Protein AF-A0A0F3MA78-F1 (afdb_monomer_lite)

Structure (mmCIF, N/CA/C/O backbone):
data_AF-A0A0F3MA78-F1
#
_entry.id   AF-A0A0F3MA78-F1
#
loop_
_atom_si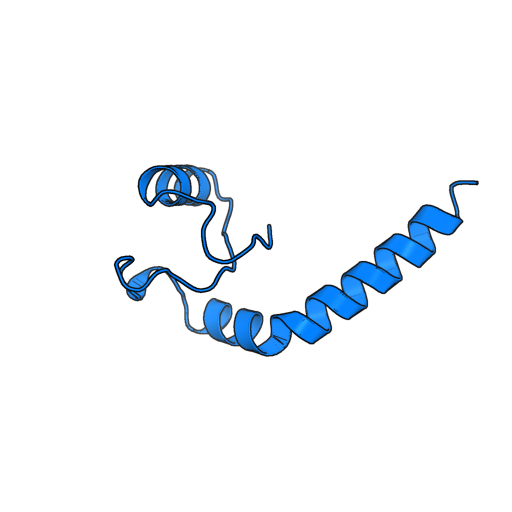te.group_PDB
_atom_site.id
_atom_site.type_symbol
_atom_site.label_atom_id
_atom_site.label_alt_id
_atom_site.label_comp_id
_atom_site.label_asym_id
_atom_site.label_entity_id
_atom_site.label_seq_id
_atom_site.pdbx_PDB_ins_code
_atom_site.Cartn_x
_atom_site.Cartn_y
_atom_site.Cartn_z
_atom_site.occupancy
_atom_site.B_iso_or_equiv
_atom_site.auth_seq_id
_atom_site.auth_comp_id
_atom_site.auth_asym_id
_atom_site.auth_atom_id
_atom_site.pdbx_PDB_model_num
ATOM 1 N N . MET A 1 1 ? -1.416 1.064 -6.546 1.00 53.78 1 MET A N 1
ATOM 2 C CA . MET A 1 1 ? -0.346 2.057 -6.270 1.00 53.78 1 MET A CA 1
ATOM 3 C C . MET A 1 1 ? 0.271 1.712 -4.914 1.00 53.78 1 MET A C 1
ATOM 5 O O . MET A 1 1 ? -0.489 1.373 -4.015 1.00 53.78 1 MET A O 1
ATOM 9 N N . PHE A 1 2 ? 1.599 1.691 -4.770 1.00 53.97 2 PHE A N 1
ATOM 10 C CA . PHE A 1 2 ? 2.258 1.386 -3.489 1.00 53.97 2 PHE A CA 1
ATOM 11 C C . PHE A 1 2 ? 2.495 2.701 -2.742 1.00 53.97 2 PHE A C 1
ATOM 13 O O . PHE A 1 2 ? 3.243 3.544 -3.225 1.00 53.97 2 PHE A O 1
ATOM 20 N N . SER A 1 3 ? 1.815 2.898 -1.612 1.00 56.81 3 SER A N 1
ATOM 21 C CA . SER A 1 3 ? 1.927 4.106 -0.783 1.00 56.81 3 SER A CA 1
ATOM 22 C C . SER A 1 3 ? 2.471 3.753 0.603 1.00 56.81 3 SER A C 1
ATOM 24 O O . SER A 1 3 ? 2.349 2.609 1.060 1.00 56.81 3 SER A O 1
ATOM 26 N N . ASP A 1 4 ? 3.092 4.725 1.268 1.00 57.81 4 ASP A N 1
ATOM 27 C CA . ASP A 1 4 ? 3.580 4.583 2.639 1.00 57.81 4 ASP A CA 1
ATOM 28 C C . ASP A 1 4 ? 2.443 4.484 3.666 1.00 57.81 4 ASP A C 1
ATOM 30 O O . ASP A 1 4 ? 1.333 4.981 3.453 1.00 57.81 4 ASP A O 1
ATOM 34 N N . LYS A 1 5 ? 2.757 3.819 4.785 1.00 53.88 5 LYS A N 1
ATOM 35 C CA . LYS A 1 5 ? 1.886 3.178 5.800 1.00 53.88 5 LYS A CA 1
ATOM 36 C C . LYS A 1 5 ? 0.788 4.045 6.461 1.00 53.88 5 LYS A C 1
ATOM 38 O O . LYS A 1 5 ? 0.086 3.550 7.338 1.00 53.88 5 LYS A O 1
ATOM 43 N N . ALA A 1 6 ? 0.610 5.312 6.094 1.00 54.62 6 ALA A N 1
ATOM 44 C CA . ALA A 1 6 ? -0.209 6.241 6.879 1.00 54.62 6 ALA A CA 1
ATOM 45 C C . ALA A 1 6 ? -1.097 7.222 6.095 1.00 54.62 6 ALA A C 1
ATOM 47 O O . ALA A 1 6 ? -1.867 7.942 6.724 1.00 54.62 6 ALA A O 1
ATOM 48 N N . TYR A 1 7 ? -1.039 7.272 4.762 1.00 57.31 7 TYR A N 1
ATOM 49 C CA . TYR A 1 7 ? -1.554 8.446 4.037 1.00 57.31 7 TYR A CA 1
ATOM 50 C C . TYR A 1 7 ? -2.999 8.371 3.532 1.00 57.31 7 TYR A C 1
ATOM 52 O O . TYR A 1 7 ? -3.488 9.338 2.957 1.00 57.31 7 TYR A O 1
ATOM 60 N N . ILE A 1 8 ? -3.702 7.255 3.729 1.00 69.69 8 ILE A N 1
ATOM 61 C CA . ILE A 1 8 ? -5.013 7.038 3.105 1.00 69.69 8 ILE A CA 1
ATOM 62 C C . ILE A 1 8 ? -6.047 6.789 4.200 1.00 69.69 8 ILE A C 1
ATOM 64 O O . ILE A 1 8 ? -5.906 5.864 5.002 1.00 69.69 8 ILE A O 1
ATOM 68 N N . SER A 1 9 ? -7.075 7.641 4.257 1.00 74.81 9 SER A N 1
ATOM 69 C CA . SER A 1 9 ? -8.210 7.450 5.159 1.00 74.81 9 SER A CA 1
ATOM 70 C C . SER A 1 9 ? -9.013 6.212 4.745 1.00 74.81 9 SER A C 1
ATOM 72 O O . SER A 1 9 ? -9.001 5.794 3.586 1.00 74.81 9 SER A O 1
ATOM 74 N N . LYS A 1 10 ? -9.750 5.619 5.690 1.00 73.38 10 LYS A N 1
ATOM 75 C CA . LYS A 1 10 ? -10.613 4.461 5.414 1.00 73.38 10 LYS A CA 1
ATOM 76 C C . LYS A 1 10 ? -11.626 4.751 4.298 1.00 73.38 10 LYS A C 1
ATOM 78 O O . LYS A 1 10 ? -11.876 3.893 3.459 1.00 73.38 10 LYS A O 1
ATOM 83 N N . GLU A 1 11 ? -12.182 5.957 4.281 1.00 79.00 11 GLU A N 1
ATOM 84 C CA . GLU A 1 11 ? -13.134 6.403 3.262 1.00 79.00 11 GLU A CA 1
ATOM 85 C C . GLU A 1 11 ? -12.495 6.475 1.872 1.00 79.00 11 GLU A C 1
ATOM 87 O O . GLU A 1 11 ? -13.023 5.898 0.922 1.00 79.00 11 GLU A O 1
ATOM 92 N N . LEU A 1 12 ? -11.308 7.080 1.771 1.00 77.75 12 LEU A N 1
ATOM 93 C CA . LEU A 1 12 ? -10.571 7.174 0.513 1.00 77.75 12 LEU A CA 1
ATOM 94 C C . LEU A 1 12 ? -10.164 5.788 -0.006 1.00 77.75 12 LEU A C 1
ATOM 96 O O . LEU A 1 12 ? -10.225 5.530 -1.206 1.00 77.75 12 LEU A O 1
ATOM 100 N N . PHE A 1 13 ? -9.810 4.862 0.891 1.00 76.50 13 PHE A N 1
ATOM 101 C C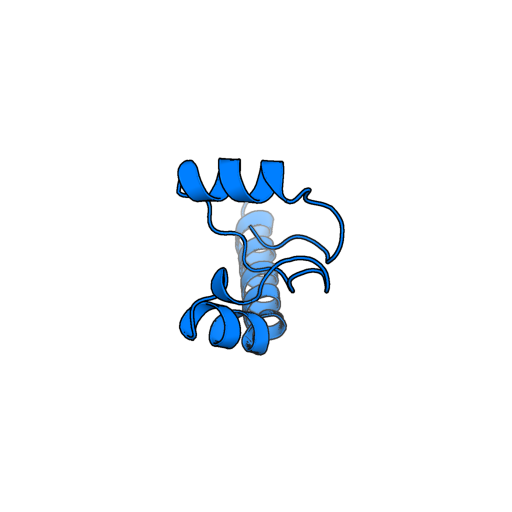A . PHE A 1 13 ? -9.552 3.471 0.520 1.00 76.50 13 PHE A CA 1
ATOM 102 C C . PHE A 1 13 ? -10.793 2.808 -0.094 1.00 76.50 13 PHE A C 1
ATOM 104 O O . PHE A 1 13 ? -10.684 2.164 -1.135 1.00 76.50 13 PHE A O 1
ATOM 111 N N . HIS A 1 14 ? -11.971 2.977 0.517 1.00 76.44 14 HIS A N 1
ATOM 112 C CA . HIS A 1 14 ? -13.214 2.424 -0.024 1.00 76.44 14 HIS A CA 1
ATOM 113 C C . HIS A 1 14 ? -13.570 3.031 -1.384 1.00 76.44 14 HIS A C 1
ATOM 115 O O . HIS A 1 14 ? -13.938 2.288 -2.287 1.00 76.44 14 HIS A O 1
ATOM 121 N N . GLN A 1 15 ? -13.413 4.345 -1.561 1.00 82.50 15 GLN A N 1
ATOM 122 C CA . GLN A 1 15 ? -13.643 5.003 -2.850 1.00 82.50 15 GLN A CA 1
ATOM 123 C C . GLN A 1 15 ? -12.709 4.463 -3.940 1.00 82.50 15 GLN A C 1
ATOM 125 O O . GLN A 1 15 ? -13.160 4.121 -5.031 1.00 82.50 15 GLN A O 1
ATOM 130 N N . LEU A 1 16 ? -11.416 4.325 -3.639 1.00 78.50 16 LEU A N 1
ATOM 131 C CA . LEU A 1 16 ? -10.439 3.774 -4.579 1.00 78.50 16 LEU A CA 1
ATOM 132 C C . LEU A 1 16 ? -10.748 2.312 -4.918 1.00 78.50 16 LEU A C 1
ATOM 134 O O . LEU A 1 16 ? -10.732 1.949 -6.092 1.00 78.50 16 LEU A O 1
ATOM 138 N N . LEU A 1 17 ? -11.113 1.501 -3.923 1.00 76.06 17 LEU A N 1
ATOM 139 C CA . LEU A 1 17 ? -11.497 0.108 -4.136 1.00 76.06 17 LEU A CA 1
ATOM 140 C C . LEU A 1 17 ? -12.739 -0.018 -5.031 1.00 76.06 17 LEU A C 1
ATOM 142 O O . LEU A 1 17 ? -12.732 -0.828 -5.956 1.00 76.06 17 LEU A O 1
ATOM 146 N N . THR A 1 18 ? -13.770 0.800 -4.797 1.00 79.12 18 THR A N 1
ATOM 147 C CA . THR A 1 18 ? -14.980 0.860 -5.638 1.00 79.12 18 THR A CA 1
ATOM 148 C C . THR A 1 18 ? -14.653 1.282 -7.069 1.00 79.12 18 THR A C 1
ATOM 150 O O . THR A 1 18 ? -15.224 0.751 -8.015 1.00 79.12 18 THR A O 1
ATOM 153 N N . ASN A 1 19 ? -13.668 2.165 -7.241 1.00 81.75 19 ASN A N 1
ATOM 154 C CA . ASN A 1 19 ? -13.175 2.599 -8.549 1.00 81.75 19 ASN A CA 1
ATOM 155 C C . ASN A 1 19 ? -12.218 1.583 -9.212 1.00 81.75 19 ASN A C 1
ATOM 157 O O . ASN A 1 19 ? -11.572 1.905 -10.208 1.00 81.75 19 ASN A O 1
ATOM 161 N N . GLY A 1 20 ? -12.078 0.370 -8.663 1.00 73.12 20 GLY A N 1
ATOM 162 C CA . GLY A 1 20 ? -11.203 -0.685 -9.190 1.00 73.12 20 GLY A CA 1
ATOM 163 C C . GLY A 1 20 ? -9.713 -0.497 -8.877 1.00 73.12 20 GLY A C 1
ATOM 164 O O . GLY A 1 20 ? -8.882 -1.310 -9.284 1.00 73.12 20 GLY A O 1
ATOM 165 N N . LEU A 1 21 ? -9.348 0.543 -8.124 1.00 73.56 21 LEU A N 1
ATOM 166 C CA . LEU A 1 21 ? -7.977 0.833 -7.717 1.00 73.56 21 LEU A CA 1
ATOM 167 C C . LEU A 1 21 ? -7.657 0.124 -6.398 1.00 73.56 21 LEU A C 1
ATOM 169 O O . LEU A 1 21 ? -7.915 0.630 -5.306 1.00 73.56 21 LEU A O 1
ATOM 173 N N . ARG A 1 22 ? -7.028 -1.052 -6.496 1.00 70.12 22 ARG A N 1
ATOM 174 C CA . ARG A 1 22 ? -6.517 -1.773 -5.323 1.00 70.12 22 ARG A CA 1
ATOM 175 C C . ARG A 1 22 ? -5.210 -1.170 -4.806 1.00 70.12 22 ARG A C 1
ATOM 177 O O . ARG A 1 22 ? -4.239 -0.947 -5.541 1.00 70.12 22 ARG A O 1
ATOM 184 N N . LEU A 1 23 ? -5.194 -0.921 -3.502 1.00 70.44 23 LEU A N 1
ATOM 185 C CA . LEU A 1 23 ? -4.043 -0.439 -2.749 1.00 70.44 23 LEU A CA 1
ATOM 186 C C . LEU A 1 23 ? -3.382 -1.609 -2.024 1.00 70.44 23 LEU A C 1
ATOM 188 O O . LEU A 1 23 ? -3.983 -2.230 -1.155 1.00 70.44 23 LEU A O 1
ATOM 192 N N . PHE A 1 24 ? -2.121 -1.870 -2.361 1.00 64.88 24 PHE A N 1
ATOM 193 C CA . PHE A 1 24 ? -1.296 -2.885 -1.710 1.00 64.88 24 PHE A CA 1
ATOM 194 C C . PHE A 1 24 ? -0.428 -2.204 -0.653 1.00 64.88 24 PHE A C 1
ATOM 196 O O . PHE A 1 24 ? 0.737 -1.875 -0.885 1.00 64.88 24 PHE A O 1
ATOM 203 N N . THR A 1 25 ? -1.022 -1.922 0.503 1.00 65.38 25 THR A N 1
ATOM 204 C CA . THR A 1 25 ? -0.349 -1.277 1.638 1.00 65.38 25 THR A CA 1
ATOM 205 C C . THR A 1 25 ? -0.594 -2.071 2.912 1.00 65.38 25 THR A C 1
ATOM 207 O O . THR A 1 25 ? -1.650 -2.682 3.056 1.00 65.38 25 THR A O 1
ATOM 210 N N . ASN A 1 26 ? 0.341 -2.028 3.867 1.00 60.19 26 ASN A N 1
ATOM 211 C CA . ASN A 1 26 ? 0.068 -2.567 5.199 1.00 60.19 26 ASN A CA 1
ATOM 212 C C . ASN A 1 26 ? -1.131 -1.820 5.798 1.00 60.19 26 ASN A C 1
ATOM 214 O O . ASN A 1 26 ? -1.091 -0.595 5.920 1.00 60.19 26 ASN A O 1
ATOM 218 N N . LEU A 1 27 ? -2.186 -2.556 6.155 1.00 63.56 27 LEU A N 1
ATOM 219 C CA . LEU A 1 27 ? -3.364 -1.999 6.820 1.00 63.56 27 LEU A CA 1
ATOM 220 C C . LEU A 1 27 ? -2.948 -1.338 8.144 1.00 63.56 27 LEU A C 1
ATOM 222 O O . LEU A 1 27 ? -2.114 -1.875 8.884 1.00 63.56 27 LEU A O 1
ATOM 226 N N . ARG A 1 28 ? -3.536 -0.177 8.469 1.00 63.66 28 ARG A N 1
ATOM 227 C CA . ARG A 1 28 ? -3.455 0.349 9.841 1.00 63.66 28 ARG A CA 1
ATOM 228 C C . ARG A 1 28 ? -4.206 -0.600 10.781 1.00 63.66 28 ARG A C 1
ATOM 230 O O . ARG A 1 28 ? -5.123 -1.305 10.369 1.00 63.66 28 ARG A O 1
ATOM 237 N N . LYS A 1 29 ? -3.816 -0.609 12.058 1.00 60.72 29 LYS A N 1
ATOM 238 C CA . LYS A 1 29 ? -4.338 -1.527 13.089 1.00 60.72 29 LYS A CA 1
ATOM 239 C C . LYS A 1 29 ? -5.860 -1.402 13.311 1.00 60.72 29 LYS A C 1
ATOM 241 O O . LYS A 1 29 ? -6.476 -2.334 13.811 1.00 60.72 29 LYS A O 1
ATOM 246 N N . ASP A 1 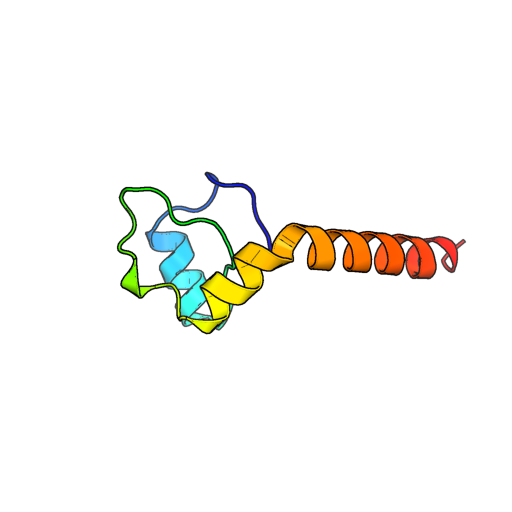30 ? -6.452 -0.271 12.933 1.00 63.84 30 ASP A N 1
ATOM 247 C CA . ASP A 1 30 ? -7.882 0.062 12.990 1.00 63.84 30 ASP A CA 1
ATOM 248 C C . ASP A 1 30 ? -8.658 -0.270 11.696 1.00 63.84 30 ASP A C 1
ATOM 250 O O . ASP A 1 30 ? -9.889 -0.187 11.663 1.00 63.84 30 ASP A O 1
ATOM 254 N N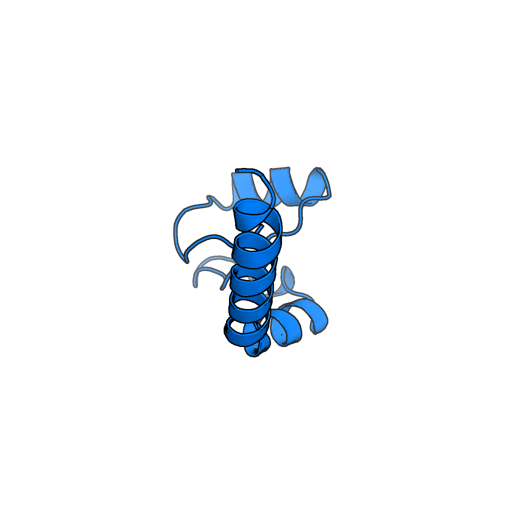 . MET A 1 31 ? -7.970 -0.692 10.629 1.00 63.94 31 MET A N 1
ATOM 255 C CA . MET A 1 31 ? -8.592 -1.172 9.396 1.00 63.94 31 MET A CA 1
ATOM 256 C C . MET A 1 31 ? -8.752 -2.692 9.451 1.00 63.94 31 MET A C 1
ATOM 258 O O . MET A 1 31 ? -7.795 -3.432 9.669 1.00 63.94 31 MET A O 1
ATOM 262 N N . LYS A 1 32 ? -9.981 -3.177 9.257 1.00 56.72 32 LYS A N 1
ATOM 263 C CA . LYS A 1 32 ? -10.272 -4.604 9.398 1.00 56.72 32 LYS A CA 1
ATOM 264 C C . LYS A 1 32 ? -9.586 -5.425 8.289 1.00 56.72 32 LYS A C 1
ATOM 266 O O . LYS A 1 32 ? -9.640 -5.081 7.111 1.00 56.72 32 LYS A O 1
ATOM 271 N N . THR A 1 33 ? -8.962 -6.530 8.696 1.00 55.53 33 THR A N 1
ATOM 272 C CA . THR A 1 33 ? -8.048 -7.387 7.914 1.00 55.53 33 THR A CA 1
ATOM 273 C C . THR A 1 33 ? -8.675 -8.045 6.683 1.00 55.53 33 THR A C 1
ATOM 275 O O . THR A 1 33 ? -7.960 -8.419 5.763 1.00 55.53 33 THR A O 1
ATOM 278 N N . TYR A 1 34 ? -10.005 -8.139 6.619 1.00 52.09 34 TYR A N 1
ATOM 279 C CA . TYR A 1 34 ? -10.743 -8.760 5.511 1.00 52.09 34 TYR A CA 1
ATOM 280 C C . TYR A 1 34 ? -10.665 -8.005 4.172 1.00 52.09 34 TYR A C 1
ATOM 282 O O . TYR A 1 34 ? -11.271 -8.431 3.196 1.00 52.09 34 TYR A O 1
ATOM 290 N N . LEU A 1 35 ? -9.972 -6.865 4.125 1.00 56.16 35 LEU A N 1
ATOM 291 C CA . LEU A 1 35 ? -9.740 -6.104 2.896 1.00 56.16 35 LEU A CA 1
ATOM 292 C C . LEU A 1 35 ? -8.513 -6.589 2.107 1.00 56.16 35 LEU A C 1
ATOM 294 O O . LEU A 1 35 ? -8.333 -6.142 0.978 1.00 56.16 35 LEU A O 1
ATOM 298 N N . LEU A 1 36 ? -7.681 -7.464 2.686 1.00 60.91 36 LEU A N 1
ATOM 299 C CA . LEU A 1 36 ? -6.550 -8.088 1.998 1.00 60.91 36 LEU A CA 1
ATOM 300 C C . LEU A 1 36 ? -6.889 -9.546 1.693 1.00 60.91 36 LEU A C 1
ATOM 302 O O . LEU A 1 36 ? -7.052 -10.355 2.608 1.00 60.91 36 LEU A O 1
ATOM 306 N N . ASP A 1 37 ? -6.964 -9.881 0.408 1.00 65.50 37 ASP A N 1
ATOM 307 C CA . ASP A 1 37 ? -7.002 -11.276 -0.019 1.00 65.50 37 ASP A CA 1
ATOM 308 C C . ASP A 1 37 ? -5.655 -11.962 0.295 1.00 65.50 37 ASP A C 1
ATOM 310 O O . ASP A 1 37 ? -4.614 -11.315 0.455 1.00 65.50 37 ASP A O 1
ATOM 314 N N . MET A 1 38 ? -5.633 -13.296 0.365 1.00 63.97 38 MET A N 1
ATOM 315 C CA . MET A 1 38 ? -4.396 -14.058 0.593 1.00 63.97 38 MET A CA 1
ATOM 316 C C . MET A 1 38 ? -3.314 -13.739 -0.453 1.00 63.97 38 MET A C 1
ATOM 318 O O . MET A 1 38 ? -2.118 -13.745 -0.140 1.00 63.97 38 MET A O 1
ATOM 322 N N . GLN A 1 39 ? -3.726 -13.417 -1.683 1.00 66.75 39 GLN A N 1
ATOM 323 C CA . GLN A 1 39 ? -2.832 -12.967 -2.749 1.00 66.75 39 GLN A CA 1
ATOM 324 C C . GLN A 1 39 ? -2.197 -11.604 -2.441 1.00 66.75 39 GLN A C 1
ATOM 326 O O . GLN A 1 39 ? -1.001 -11.414 -2.674 1.00 66.75 39 GLN A O 1
ATOM 331 N N . ASP A 1 40 ? -2.957 -10.677 -1.858 1.00 70.00 40 ASP A N 1
ATOM 332 C CA . ASP A 1 40 ? -2.481 -9.330 -1.538 1.00 70.00 40 ASP A CA 1
ATOM 333 C C . ASP A 1 40 ? -1.401 -9.382 -0.443 1.00 70.00 40 ASP A C 1
ATOM 335 O O . ASP A 1 40 ? -0.366 -8.720 -0.550 1.00 70.00 40 ASP A O 1
ATOM 339 N N . ASN A 1 41 ? -1.572 -10.255 0.557 1.00 71.25 41 ASN A N 1
ATOM 340 C CA . ASN A 1 41 ? -0.545 -10.520 1.573 1.00 71.25 41 ASN A CA 1
ATOM 341 C C . ASN A 1 41 ? 0.731 -11.129 0.975 1.00 71.25 41 ASN A C 1
ATOM 343 O O . ASN A 1 41 ? 1.846 -10.766 1.358 1.00 71.25 41 ASN A O 1
ATOM 347 N N . ARG A 1 42 ? 0.596 -12.034 -0.001 1.00 75.44 42 ARG A N 1
ATOM 348 C CA . ARG A 1 42 ? 1.748 -12.616 -0.704 1.00 75.44 42 ARG A CA 1
ATOM 349 C C . ARG A 1 42 ? 2.518 -11.560 -1.502 1.00 75.44 42 ARG A C 1
ATOM 351 O O . ARG A 1 42 ? 3.748 -11.615 -1.539 1.00 75.44 42 ARG A O 1
ATOM 358 N N . LEU A 1 43 ? 1.820 -10.605 -2.116 1.00 71.94 43 LEU A N 1
ATOM 359 C CA . LEU A 1 43 ? 2.431 -9.485 -2.837 1.00 71.94 43 LEU A CA 1
ATOM 360 C C . LEU A 1 43 ? 3.113 -8.494 -1.888 1.00 71.94 43 LEU A C 1
ATOM 362 O O . LEU A 1 43 ? 4.232 -8.070 -2.171 1.00 71.94 43 LEU A O 1
ATOM 366 N N . LEU A 1 44 ? 2.506 -8.192 -0.735 1.00 74.69 44 LEU A N 1
ATOM 367 C CA . LEU A 1 44 ? 3.121 -7.364 0.310 1.00 74.69 44 LEU A CA 1
ATOM 368 C C . LEU A 1 44 ? 4.439 -7.964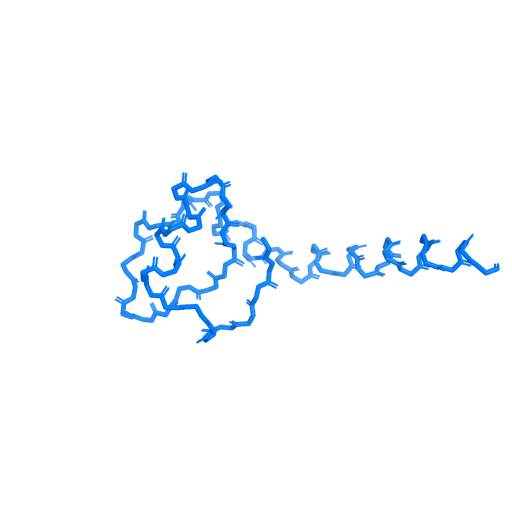 0.821 1.00 74.69 44 LEU A C 1
ATOM 370 O O . LEU A 1 44 ? 5.437 -7.252 0.908 1.00 74.69 44 LEU A O 1
ATOM 374 N N . ASN A 1 45 ? 4.488 -9.278 1.054 1.00 78.50 45 ASN A N 1
ATOM 375 C CA . ASN A 1 45 ? 5.722 -9.967 1.457 1.00 78.50 45 ASN A CA 1
ATOM 376 C C . ASN A 1 45 ? 6.832 -9.896 0.393 1.00 78.50 45 ASN A C 1
ATOM 378 O O . ASN A 1 45 ? 8.013 -9.980 0.719 1.00 78.50 45 ASN A O 1
ATOM 382 N N . LYS A 1 46 ? 6.468 -9.724 -0.882 1.00 82.06 46 LYS A N 1
ATOM 383 C CA . LYS A 1 46 ? 7.409 -9.582 -2.005 1.00 82.06 46 LYS A CA 1
ATOM 384 C C . LYS A 1 46 ? 7.645 -8.127 -2.415 1.00 82.06 46 LYS A C 1
ATOM 386 O O . LYS A 1 46 ? 8.356 -7.888 -3.391 1.00 82.06 46 LYS A O 1
ATOM 391 N N . ARG A 1 47 ? 7.085 -7.154 -1.687 1.00 81.25 47 ARG A N 1
ATOM 392 C CA . ARG A 1 47 ? 7.082 -5.734 -2.064 1.00 81.25 47 ARG A CA 1
ATOM 393 C C . ARG A 1 47 ? 8.479 -5.192 -2.359 1.00 81.25 47 ARG A C 1
ATOM 395 O O . ARG A 1 47 ? 8.644 -4.531 -3.373 1.00 81.25 47 ARG A O 1
ATOM 402 N N . SER A 1 48 ? 9.484 -5.543 -1.556 1.00 82.19 48 SER A N 1
ATOM 403 C CA . SER A 1 48 ? 10.871 -5.102 -1.775 1.00 82.19 48 SER A CA 1
ATOM 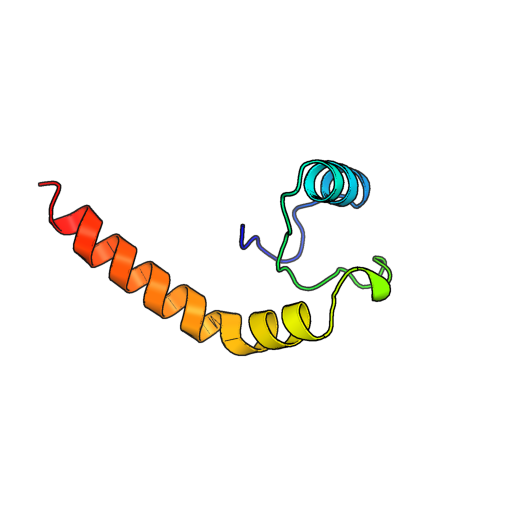404 C C . SER A 1 48 ? 11.429 -5.535 -3.141 1.00 82.19 48 SER A C 1
ATOM 406 O O . SER A 1 48 ? 12.038 -4.733 -3.847 1.00 82.19 48 SER A O 1
ATOM 408 N N . LEU A 1 49 ? 11.167 -6.778 -3.563 1.00 88.94 49 LEU A N 1
ATOM 409 C CA . LEU A 1 49 ? 11.586 -7.271 -4.879 1.00 88.94 49 LEU A CA 1
ATOM 410 C C . LEU A 1 49 ? 10.827 -6.563 -6.004 1.00 88.94 49 LEU A C 1
ATOM 412 O O . LEU A 1 49 ? 11.431 -6.156 -6.993 1.00 88.94 49 LEU A O 1
ATOM 416 N N . ILE A 1 50 ? 9.515 -6.391 -5.834 1.00 84.94 50 ILE A N 1
ATOM 417 C CA . ILE A 1 50 ? 8.656 -5.710 -6.810 1.00 84.94 50 ILE A CA 1
ATOM 418 C C . ILE A 1 50 ? 9.109 -4.253 -6.994 1.00 84.94 50 ILE A C 1
ATOM 420 O O . ILE A 1 50 ? 9.273 -3.800 -8.125 1.00 84.94 50 ILE A O 1
ATOM 424 N N . GLU A 1 51 ? 9.367 -3.531 -5.901 1.00 83.44 51 GLU A N 1
ATOM 425 C CA . GLU A 1 51 ? 9.869 -2.153 -5.921 1.00 83.44 51 GLU A CA 1
ATOM 426 C C . GLU A 1 51 ? 11.264 -2.060 -6.548 1.00 83.44 51 GLU A C 1
ATOM 428 O O . GLU A 1 51 ? 11.514 -1.150 -7.337 1.00 83.44 51 GLU A O 1
ATOM 433 N N . SER A 1 52 ? 12.152 -3.020 -6.267 1.00 88.62 52 SER A N 1
ATOM 434 C CA . SER A 1 52 ? 13.490 -3.077 -6.867 1.00 88.62 52 SER A CA 1
ATOM 435 C C . SER A 1 52 ? 13.431 -3.250 -8.388 1.00 88.62 52 SER A C 1
ATOM 437 O O . SER A 1 52 ? 14.027 -2.463 -9.128 1.00 88.62 52 SER A O 1
ATOM 439 N N . VAL A 1 53 ? 12.636 -4.208 -8.878 1.00 88.12 53 VAL A N 1
ATOM 440 C CA . VAL A 1 53 ? 12.422 -4.408 -10.320 1.00 88.12 53 VAL A CA 1
ATOM 441 C C . VAL A 1 53 ? 11.816 -3.155 -10.949 1.00 88.12 53 VAL A C 1
ATOM 443 O O . VAL A 1 53 ? 12.283 -2.697 -11.989 1.00 88.12 53 VAL A O 1
ATOM 446 N N . PHE A 1 54 ? 10.817 -2.549 -10.305 1.00 86.44 54 PHE A N 1
ATOM 447 C CA . PHE A 1 54 ? 10.180 -1.335 -10.808 1.00 86.44 54 PHE A CA 1
ATOM 448 C C . PHE A 1 54 ? 11.147 -0.145 -10.878 1.00 86.44 54 PHE A C 1
ATOM 450 O O . PHE A 1 54 ? 11.101 0.635 -11.828 1.00 86.44 54 PHE A O 1
ATOM 457 N N . ASN A 1 55 ? 12.054 -0.021 -9.909 1.00 86.06 55 ASN A N 1
ATOM 458 C CA . ASN A 1 55 ? 13.108 0.988 -9.910 1.00 86.06 55 ASN A CA 1
ATOM 459 C C . ASN A 1 55 ? 14.094 0.781 -11.070 1.00 86.06 55 ASN A C 1
ATOM 461 O O . ASN A 1 55 ? 14.453 1.747 -11.743 1.00 86.06 55 ASN A O 1
ATOM 465 N N . VAL A 1 56 ? 14.490 -0.467 -11.347 1.00 89.12 56 VAL A N 1
ATOM 466 C CA . VAL A 1 56 ? 15.329 -0.794 -12.512 1.00 89.12 56 VAL A CA 1
ATOM 467 C C . VAL A 1 56 ? 14.606 -0.437 -13.804 1.00 89.12 56 VAL A C 1
ATOM 469 O O . VAL A 1 56 ? 15.160 0.306 -14.602 1.00 89.12 56 VAL A O 1
ATOM 472 N N . LEU A 1 57 ? 13.357 -0.879 -13.984 1.00 87.56 57 LEU A N 1
ATOM 473 C CA . LEU A 1 57 ? 12.572 -0.571 -15.183 1.00 87.56 57 LEU A CA 1
ATOM 474 C C . LEU A 1 57 ? 12.460 0.941 -15.391 1.00 87.56 57 LEU A C 1
ATOM 476 O O . LEU A 1 57 ? 12.767 1.437 -16.472 1.00 87.56 57 LEU A O 1
ATOM 480 N N . LYS A 1 58 ? 12.107 1.695 -14.343 1.00 84.12 58 LYS A N 1
ATOM 481 C CA . LYS A 1 58 ? 12.081 3.160 -14.405 1.00 84.12 58 LYS A CA 1
ATOM 482 C C . LYS A 1 58 ? 13.420 3.733 -14.844 1.00 84.12 58 LYS A C 1
ATOM 484 O O . LYS A 1 58 ? 13.422 4.560 -15.741 1.00 84.12 58 LYS A O 1
ATOM 489 N N . LYS A 1 59 ? 14.543 3.293 -14.272 1.00 82.88 59 LYS A N 1
ATOM 490 C CA . LYS A 1 59 ? 15.873 3.760 -14.691 1.00 82.88 59 LYS A CA 1
ATOM 491 C C . LYS A 1 59 ? 16.175 3.403 -16.146 1.00 82.88 59 LYS A C 1
ATOM 493 O O . LYS A 1 59 ? 16.617 4.267 -16.888 1.00 82.88 59 LYS A O 1
ATOM 498 N N . THR A 1 60 ? 15.907 2.173 -16.573 1.00 82.88 60 THR A N 1
ATOM 499 C CA . THR A 1 60 ? 16.202 1.701 -17.933 1.00 82.88 60 THR A CA 1
ATOM 500 C C . THR A 1 60 ? 15.381 2.429 -19.000 1.00 82.88 60 THR A C 1
ATOM 502 O O . THR A 1 60 ? 15.912 2.736 -20.065 1.00 82.88 60 THR A O 1
ATOM 505 N N . TYR A 1 61 ? 14.106 2.732 -18.732 1.00 73.50 61 TYR A N 1
ATOM 506 C CA . TYR A 1 61 ? 13.252 3.463 -19.676 1.00 73.50 61 TYR A CA 1
ATOM 507 C C . TYR A 1 61 ? 13.380 4.987 -19.553 1.00 73.50 61 TYR A C 1
ATOM 509 O O . TYR A 1 61 ? 13.309 5.668 -20.568 1.00 73.50 61 TYR A O 1
ATOM 517 N N . ALA A 1 62 ? 13.627 5.533 -18.359 1.00 63.25 62 ALA A N 1
ATOM 518 C CA . ALA A 1 62 ? 13.868 6.969 -18.186 1.00 63.25 62 ALA A CA 1
ATOM 519 C C . ALA A 1 62 ? 15.232 7.401 -18.746 1.00 63.25 62 ALA A C 1
ATOM 521 O O . ALA A 1 62 ? 15.354 8.507 -19.255 1.00 63.25 62 ALA A O 1
ATOM 522 N N . PHE A 1 63 ? 16.246 6.528 -18.714 1.00 55.53 63 PHE A N 1
ATOM 523 C CA . PHE A 1 63 ? 17.556 6.803 -19.316 1.00 55.53 63 PHE A CA 1
ATOM 524 C C . PHE A 1 63 ? 17.530 6.768 -20.853 1.00 55.53 63 PHE A C 1
ATOM 526 O O . PHE A 1 63 ? 18.412 7.321 -21.490 1.00 55.53 63 PHE A O 1
ATOM 533 N N . ARG A 1 64 ? 16.509 6.151 -21.466 1.00 52.69 64 ARG A N 1
ATOM 534 C CA . ARG A 1 64 ? 16.306 6.144 -22.927 1.00 52.69 64 ARG A CA 1
ATOM 535 C C . ARG A 1 64 ? 15.573 7.383 -23.459 1.00 52.69 64 ARG A C 1
ATOM 537 O O . ARG A 1 64 ? 15.348 7.461 -24.661 1.00 52.69 64 ARG A O 1
ATOM 544 N N . ALA A 1 65 ? 15.169 8.304 -22.583 1.00 51.31 65 ALA A N 1
ATOM 545 C CA . ALA A 1 65 ? 14.439 9.521 -22.942 1.00 51.31 65 ALA A CA 1
ATOM 546 C C . ALA A 1 65 ? 15.327 10.784 -23.020 1.00 51.31 65 ALA A C 1
ATOM 548 O O . ALA A 1 65 ? 14.785 11.879 -23.154 1.00 51.31 65 ALA A O 1
ATOM 549 N N . TYR A 1 66 ? 16.655 10.635 -22.950 1.00 43.72 66 TYR A N 1
ATOM 550 C CA . TYR A 1 66 ? 17.648 11.695 -23.162 1.00 43.72 66 TYR A CA 1
ATOM 551 C C . TYR A 1 66 ? 18.637 11.293 -24.253 1.00 43.72 66 TYR A C 1
ATOM 553 O O . TYR A 1 66 ? 18.991 10.092 -24.297 1.00 43.72 66 TYR A O 1
#

Radius of gyration: 14.42 Å; chains: 1; bounding box: 33×26×36 Å

Secondary structure (DSSP, 8-state):
----TT---HHHHHHHHHTT-----PPPTTS-GGGS-HHHHHHHHTHHHHHHHHHHHHHHHHGGG-

Sequence (66 aa):
MFSDKAYISKELFHQLLTNGLRLFTNLRKDMKTYLLDMQDNRLLNKRSLIESVFNVLKKTYAFRAY

Foldseek 3Di:
DEDDAPDADPVNQVVCVVVVNDYLHDHDPPDDPVSADPVSVVCNVCVVVVVVVVVVVCCVVVVVVD

Organism: NCBI:txid1359184

pLDDT: mean 70.38, std 11.69, range [43.72, 89.12]

InterPro domains:
  IPR025668 Transposase DDE domain [PF13612] (1-60)